Protein AF-A0A3A4SYJ6-F1 (afdb_monomer)

Mean predicted aligned error: 13.18 Å

Secondary structure (DSSP, 8-state):
---HHHHHHHHHHHTT--SS--HHHHHHHHHHHHHHH-GGGGTTT--HHHHHHHHHHHHHHHHHHHHHHHHHHT------HHHHHHH--HHHHHHHHHTT-GGGTTT----------

Solvent-accessible surface area (backbone atoms only — not comparable to full-atom values): 7254 Å² total; per-residue (Å²): 134,87,49,74,64,57,55,47,53,50,24,33,59,70,49,73,48,63,99,76,71,52,74,66,54,55,51,52,38,47,53,51,50,44,74,69,37,47,60,81,83,45,68,92,83,56,53,73,70,58,46,53,52,26,50,51,52,43,50,50,44,52,55,22,49,54,53,49,51,54,53,57,70,69,54,81,82,72,83,47,67,76,57,48,60,70,72,50,50,73,64,59,53,46,41,73,74,48,64,84,43,71,85,76,61,68,84,69,71,76,85,73,89,73,87,82,135

Sequence (117 aa):
MKTNYDRITKARKVLELPESATLKQIRENYRRLIKEWHPDKNIIHTNIDELRTKETRTNEILRAYKTISAYCSNYRYSFEQGEVEKYMTGQERWFRQFGSDPIWIYDREPQNNAGEN

Radius of gyration: 25.09 Å; Cα contacts (8 Å, |Δi|>4): 59; chains: 1; bounding box: 84×30×51 Å

Foldseek 3Di:
DQDLVNLLVQLCVLLVHDPDDDPVSSVVSLVVQCVVLPLVVPVPDDDPVSSVVSVVSNVSNVSSSVSVVVVVVPDDDDPPPVVVVVVDDPVRVCCVVPVPPVVPVPPPDDPPPDDDD

Nearest PDB structures (foldseek):
  1wjz-assembly1_A  TM=7.957E-01  e=2.255E-01  Mus musculus
  5me3-assembly1_A  TM=3.960E-01  e=7.803E+00  Eremothecium gossypii ATCC 10895

Structure (mmCIF, N/CA/C/O backbone):
data_AF-A0A3A4SYJ6-F1
#
_entry.id   AF-A0A3A4SYJ6-F1
#
loop_
_atom_site.group_PDB
_atom_site.id
_atom_site.type_symbol
_atom_site.label_atom_id
_atom_site.label_alt_id
_atom_site.label_comp_id
_atom_site.label_asym_id
_atom_site.label_entity_id
_atom_site.label_seq_id
_atom_site.pdbx_PDB_ins_code
_atom_site.Cartn_x
_atom_site.Cartn_y
_atom_site.Cartn_z
_atom_site.occupancy
_atom_site.B_iso_or_equiv
_atom_site.auth_seq_id
_atom_site.auth_comp_id
_atom_site.auth_asym_id
_atom_site.auth_atom_id
_atom_site.pdbx_PDB_model_num
ATOM 1 N N . MET A 1 1 ? 21.033 -6.705 9.609 1.00 48.91 1 MET A N 1
ATOM 2 C CA . MET A 1 1 ? 19.740 -7.371 9.324 1.00 48.91 1 MET A CA 1
ATOM 3 C C . MET A 1 1 ? 18.782 -6.336 8.753 1.00 48.91 1 MET A C 1
ATOM 5 O O . MET A 1 1 ? 18.692 -5.266 9.332 1.00 48.91 1 MET A O 1
ATOM 9 N N . LYS A 1 2 ? 18.113 -6.599 7.621 1.00 62.62 2 LYS A N 1
ATOM 10 C CA . LYS A 1 2 ? 17.046 -5.699 7.139 1.00 62.62 2 LYS A CA 1
ATOM 11 C C . LYS A 1 2 ? 15.808 -5.938 7.993 1.00 62.62 2 LYS A C 1
ATOM 13 O O . LYS A 1 2 ? 15.360 -7.078 8.092 1.00 62.62 2 LYS A O 1
ATOM 18 N N . THR A 1 3 ? 15.285 -4.888 8.607 1.00 82.19 3 THR A N 1
ATOM 19 C CA . THR A 1 3 ? 14.088 -4.984 9.445 1.00 82.19 3 THR A CA 1
ATOM 20 C C . THR A 1 3 ? 12.838 -5.140 8.570 1.00 82.19 3 THR A C 1
ATOM 22 O O . THR A 1 3 ? 12.847 -4.807 7.380 1.00 82.19 3 THR A O 1
ATOM 25 N N . ASN A 1 4 ? 11.736 -5.649 9.134 1.00 81.19 4 ASN A N 1
ATOM 26 C CA . ASN A 1 4 ? 10.451 -5.685 8.417 1.00 81.19 4 ASN A CA 1
ATOM 27 C C . ASN A 1 4 ? 10.009 -4.275 7.986 1.00 81.19 4 ASN A C 1
ATOM 29 O O . ASN A 1 4 ? 9.476 -4.111 6.889 1.00 81.19 4 ASN A O 1
ATOM 33 N N . TYR A 1 5 ? 10.328 -3.261 8.794 1.00 85.69 5 TYR A N 1
ATOM 34 C CA . TYR A 1 5 ? 10.104 -1.856 8.472 1.00 85.69 5 TYR A CA 1
ATOM 35 C C . TYR A 1 5 ? 10.827 -1.419 7.188 1.00 85.69 5 TYR A C 1
ATOM 37 O O . TYR A 1 5 ? 10.209 -0.810 6.314 1.00 85.69 5 TYR A O 1
ATO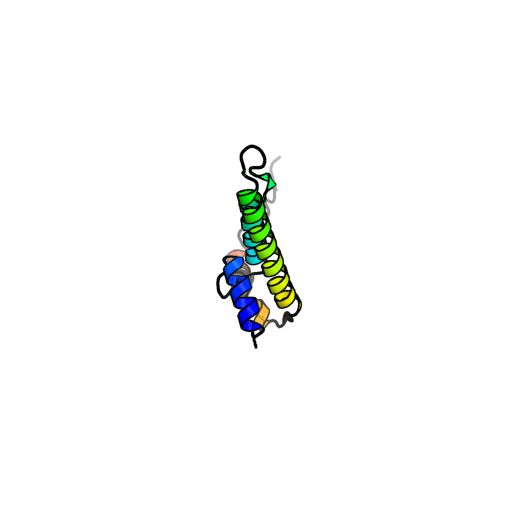M 45 N N . ASP A 1 6 ? 12.096 -1.797 7.000 1.00 87.94 6 ASP A N 1
ATOM 46 C CA . ASP A 1 6 ? 12.847 -1.457 5.781 1.00 87.94 6 ASP A CA 1
ATOM 47 C C . ASP A 1 6 ? 12.227 -2.077 4.526 1.00 87.94 6 ASP A C 1
ATOM 49 O O . ASP A 1 6 ? 12.217 -1.470 3.452 1.00 87.94 6 ASP A O 1
ATOM 53 N N . ARG A 1 7 ? 11.713 -3.308 4.645 1.00 86.88 7 ARG A N 1
ATOM 54 C CA . ARG A 1 7 ? 11.065 -4.019 3.533 1.00 86.88 7 ARG A CA 1
ATOM 55 C C . ARG A 1 7 ? 9.771 -3.326 3.125 1.00 86.88 7 ARG A C 1
ATOM 57 O O . ARG A 1 7 ? 9.557 -3.108 1.934 1.00 86.88 7 ARG A O 1
ATOM 64 N N . ILE A 1 8 ? 8.953 -2.947 4.105 1.00 88.50 8 ILE A N 1
ATOM 65 C CA . ILE A 1 8 ? 7.696 -2.229 3.879 1.00 88.50 8 ILE A CA 1
ATOM 66 C C . ILE A 1 8 ? 7.982 -0.836 3.315 1.00 88.50 8 ILE A C 1
ATOM 68 O O . ILE A 1 8 ? 7.385 -0.458 2.314 1.00 88.50 8 ILE A O 1
ATOM 72 N N . THR A 1 9 ? 8.954 -0.110 3.870 1.00 89.44 9 THR A N 1
ATOM 73 C CA . THR A 1 9 ? 9.336 1.228 3.395 1.00 89.44 9 THR A CA 1
ATOM 74 C C . THR A 1 9 ? 9.819 1.200 1.946 1.00 89.44 9 THR A C 1
ATOM 76 O O . THR A 1 9 ? 9.461 2.069 1.152 1.00 89.44 9 THR A O 1
ATOM 79 N N . LYS A 1 10 ? 10.595 0.181 1.558 1.00 90.19 10 LYS A N 1
ATOM 80 C CA . LYS A 1 10 ? 11.008 -0.004 0.160 1.00 90.19 10 LYS A CA 1
ATOM 81 C C . LYS A 1 10 ? 9.827 -0.334 -0.744 1.00 90.19 10 LYS A C 1
ATOM 83 O O . LYS A 1 10 ? 9.688 0.291 -1.788 1.00 90.19 10 LYS A O 1
ATOM 88 N N . ALA A 1 11 ? 8.964 -1.261 -0.333 1.00 90.62 11 ALA A N 1
ATOM 89 C CA . ALA A 1 11 ? 7.774 -1.620 -1.100 1.00 90.62 11 ALA A CA 1
ATOM 90 C C . ALA A 1 11 ? 6.830 -0.419 -1.290 1.00 90.62 11 ALA A C 1
ATOM 92 O O . ALA A 1 11 ? 6.319 -0.202 -2.385 1.00 90.62 11 ALA A O 1
ATOM 93 N N . ARG A 1 12 ? 6.665 0.401 -0.246 1.00 91.19 12 ARG A N 1
ATOM 94 C CA . ARG A 1 12 ? 5.894 1.647 -0.267 1.00 91.19 12 ARG A CA 1
ATOM 95 C C . ARG A 1 12 ? 6.431 2.619 -1.315 1.00 91.19 12 ARG A C 1
ATOM 97 O O . ARG A 1 12 ? 5.652 3.148 -2.097 1.00 91.19 12 ARG A O 1
ATOM 104 N N . LYS A 1 13 ? 7.753 2.818 -1.353 1.00 91.50 13 LYS A N 1
ATOM 105 C CA . LYS A 1 13 ? 8.413 3.681 -2.344 1.00 91.50 13 LYS A CA 1
ATOM 106 C C . LYS A 1 13 ? 8.241 3.161 -3.774 1.00 91.50 13 LYS A C 1
ATOM 108 O O . LYS A 1 13 ? 7.964 3.958 -4.657 1.00 91.50 13 LYS A O 1
ATOM 113 N N . VAL A 1 14 ? 8.354 1.847 -3.990 1.00 91.56 14 VAL A N 1
ATOM 114 C CA . VAL A 1 14 ? 8.144 1.220 -5.313 1.00 91.56 14 VAL A CA 1
ATOM 115 C C . VAL A 1 14 ? 6.708 1.406 -5.810 1.00 91.56 14 VAL A C 1
ATOM 117 O O . VAL A 1 14 ? 6.495 1.607 -6.998 1.00 91.56 14 VAL A O 1
ATOM 120 N N . LEU A 1 15 ? 5.725 1.353 -4.909 1.00 89.56 15 LEU A N 1
ATOM 121 C CA . LEU A 1 15 ? 4.312 1.561 -5.237 1.00 89.56 15 LEU A CA 1
ATOM 122 C C . LEU A 1 15 ? 3.879 3.035 -5.220 1.00 89.56 15 LEU A C 1
ATOM 124 O O . LEU A 1 15 ? 2.685 3.307 -5.336 1.00 89.56 15 LEU A O 1
ATOM 128 N N . GLU A 1 16 ? 4.820 3.970 -5.052 1.00 90.44 16 GLU A N 1
ATOM 129 C CA . GLU A 1 16 ? 4.559 5.415 -4.984 1.00 90.44 16 GLU A CA 1
ATOM 130 C C . GLU A 1 16 ? 3.494 5.781 -3.937 1.00 90.44 16 GLU A C 1
ATOM 132 O O . GLU A 1 16 ? 2.628 6.632 -4.144 1.00 90.44 16 GLU A O 1
ATOM 137 N N . LEU A 1 17 ? 3.532 5.095 -2.794 1.00 88.31 17 LEU A N 1
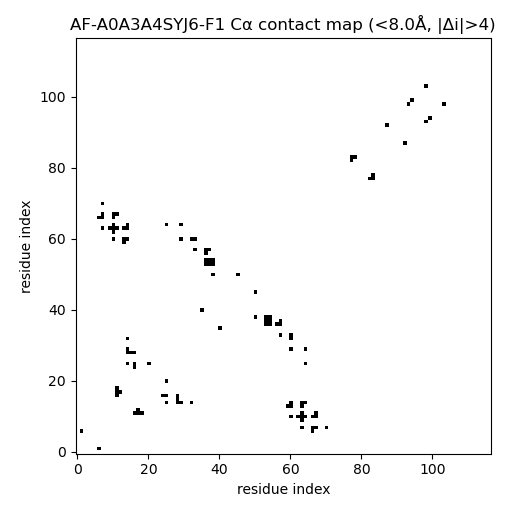ATOM 138 C CA . LEU A 1 17 ? 2.574 5.295 -1.712 1.00 88.31 17 LEU A CA 1
ATOM 139 C C . LEU A 1 17 ? 3.114 6.284 -0.665 1.00 88.31 17 LEU A C 1
ATOM 141 O O . LEU A 1 17 ? 4.296 6.216 -0.312 1.00 88.31 17 LEU A O 1
ATOM 145 N N . PRO A 1 18 ? 2.270 7.167 -0.106 1.00 87.06 18 PRO A N 1
ATOM 146 C CA . PRO A 1 18 ? 2.609 7.957 1.079 1.00 87.06 18 PRO A CA 1
ATOM 147 C C . PRO A 1 18 ? 2.748 7.066 2.325 1.00 87.06 18 PRO A C 1
ATOM 149 O O . PRO A 1 18 ? 2.398 5.887 2.293 1.00 87.06 18 PRO A O 1
ATOM 152 N N . GLU A 1 19 ? 3.279 7.611 3.426 1.00 83.88 19 GLU A N 1
ATOM 153 C CA . GLU A 1 19 ? 3.493 6.866 4.686 1.00 83.88 19 GLU A CA 1
ATOM 154 C C . GLU A 1 19 ? 2.209 6.279 5.278 1.00 83.88 19 GLU A C 1
ATOM 156 O O . GLU A 1 19 ? 2.249 5.194 5.853 1.00 83.88 19 GLU A O 1
ATOM 161 N N . SER A 1 20 ? 1.077 6.948 5.061 1.00 81.31 20 SER A N 1
ATOM 162 C CA . SER A 1 20 ? -0.257 6.443 5.374 1.00 81.31 20 SER A CA 1
ATOM 163 C C . SER A 1 20 ? -1.077 6.354 4.093 1.00 81.31 20 SER A C 1
ATOM 165 O O . SER A 1 20 ? -1.293 7.363 3.424 1.00 81.31 20 SER A O 1
ATOM 167 N N . ALA A 1 21 ? -1.515 5.146 3.739 1.00 85.19 21 ALA A N 1
ATOM 168 C CA . ALA A 1 21 ? -2.331 4.893 2.560 1.00 85.19 21 ALA A CA 1
ATOM 169 C C . ALA A 1 21 ? -3.415 3.856 2.865 1.00 85.19 21 ALA A C 1
ATOM 171 O O . ALA A 1 21 ? -3.195 2.885 3.589 1.00 85.19 21 ALA A O 1
ATOM 172 N N . THR A 1 22 ? -4.587 4.040 2.270 1.00 84.38 22 THR A N 1
ATOM 173 C CA . THR A 1 22 ? -5.699 3.089 2.371 1.00 84.38 22 THR A CA 1
ATOM 174 C C . THR A 1 22 ? -5.500 1.897 1.432 1.00 84.38 22 THR A C 1
ATOM 176 O O . THR A 1 22 ? -4.833 1.996 0.400 1.00 84.38 22 THR A O 1
ATOM 179 N N . LEU A 1 23 ? -6.161 0.769 1.719 1.00 85.12 23 LEU A N 1
ATOM 180 C CA . LEU A 1 23 ? -6.189 -0.389 0.811 1.00 85.12 23 LEU A CA 1
ATOM 181 C C . LEU A 1 23 ? -6.666 -0.030 -0.603 1.00 85.12 23 LEU A C 1
ATOM 183 O O . LEU A 1 23 ? -6.188 -0.604 -1.583 1.00 85.12 23 LEU A O 1
ATOM 187 N N . LYS A 1 24 ? -7.595 0.928 -0.713 1.00 85.88 24 LYS A N 1
ATOM 188 C CA . LYS A 1 24 ? -8.076 1.442 -1.997 1.00 85.88 24 LYS A CA 1
ATOM 189 C C . LYS A 1 24 ? -6.939 2.106 -2.779 1.00 85.88 24 LYS A C 1
ATOM 191 O O . LYS A 1 24 ? -6.678 1.693 -3.905 1.00 85.88 24 LYS A O 1
ATOM 196 N N . GLN A 1 25 ? -6.209 3.029 -2.152 1.00 86.62 25 GLN A N 1
ATOM 197 C CA . GLN A 1 25 ? -5.062 3.712 -2.765 1.00 86.62 25 GLN A CA 1
ATOM 198 C C . GLN A 1 25 ? -3.945 2.737 -3.156 1.00 86.62 25 GLN A C 1
ATOM 200 O O . GLN A 1 25 ? -3.381 2.849 -4.241 1.00 86.62 25 GLN A O 1
ATOM 205 N N . ILE A 1 26 ? -3.661 1.734 -2.315 1.00 89.38 26 ILE A N 1
ATOM 206 C CA . ILE A 1 26 ? -2.677 0.683 -2.619 1.00 89.38 26 ILE A CA 1
ATOM 207 C C . ILE A 1 26 ? -3.060 -0.056 -3.910 1.00 89.38 26 ILE A C 1
ATOM 209 O O . ILE A 1 26 ? -2.223 -0.239 -4.795 1.00 89.38 26 ILE A O 1
ATOM 213 N N . ARG A 1 27 ? -4.331 -0.458 -4.044 1.00 88.25 27 ARG A N 1
ATOM 214 C CA . ARG A 1 27 ? -4.835 -1.154 -5.239 1.00 88.25 27 ARG A CA 1
ATOM 215 C C . ARG A 1 27 ? -4.846 -0.258 -6.476 1.00 88.25 27 ARG A C 1
ATOM 217 O O . ARG A 1 27 ? -4.516 -0.729 -7.561 1.00 88.25 27 ARG A O 1
ATOM 224 N N . GLU A 1 28 ? -5.226 1.007 -6.332 1.00 90.69 28 GLU A N 1
ATOM 225 C CA . GLU A 1 28 ? -5.258 1.976 -7.433 1.00 90.69 28 GLU A CA 1
ATOM 226 C C . GLU A 1 28 ? -3.856 2.263 -7.978 1.00 90.69 28 GLU A C 1
ATOM 228 O O . GLU A 1 28 ? -3.640 2.134 -9.184 1.00 90.69 28 GLU A O 1
ATOM 233 N N . ASN A 1 29 ? -2.886 2.545 -7.102 1.00 91.69 29 ASN A N 1
ATOM 234 C CA . ASN A 1 29 ? -1.496 2.761 -7.506 1.00 91.69 29 ASN A CA 1
ATOM 235 C C . ASN A 1 29 ? -0.878 1.513 -8.139 1.00 91.69 29 ASN A C 1
ATOM 237 O O . ASN A 1 29 ? -0.225 1.618 -9.174 1.00 91.69 29 ASN A O 1
ATOM 241 N N . TYR A 1 30 ? -1.140 0.325 -7.585 1.00 91.56 30 TYR A N 1
ATOM 242 C CA . TYR A 1 30 ? -0.703 -0.929 -8.197 1.00 91.56 30 TYR A CA 1
ATOM 243 C C . TYR A 1 30 ? -1.227 -1.076 -9.634 1.00 91.56 30 TYR A C 1
ATOM 245 O O . TYR A 1 30 ? -0.446 -1.319 -10.553 1.00 91.56 30 TYR A O 1
ATOM 253 N N . ARG A 1 31 ? -2.534 -0.876 -9.859 1.00 89.25 31 ARG A N 1
ATOM 254 C CA . ARG A 1 31 ? -3.120 -0.968 -11.208 1.00 89.25 31 ARG A CA 1
ATOM 255 C C . ARG A 1 31 ? -2.541 0.077 -12.159 1.00 89.25 31 ARG A C 1
ATOM 257 O O . ARG A 1 31 ? -2.290 -0.252 -13.316 1.00 89.25 31 ARG A O 1
ATOM 264 N N . ARG A 1 32 ? -2.327 1.310 -11.683 1.00 91.12 32 ARG A N 1
ATOM 265 C CA . ARG A 1 32 ? -1.703 2.385 -12.468 1.00 91.12 32 ARG A CA 1
ATOM 266 C C . ARG A 1 32 ? -0.305 1.979 -12.931 1.00 91.12 32 ARG A C 1
ATOM 268 O O . ARG A 1 32 ? -0.045 2.014 -14.129 1.00 91.12 32 ARG A O 1
ATOM 275 N N . LEU A 1 33 ? 0.538 1.527 -12.004 1.00 90.00 33 LEU A N 1
ATOM 276 C CA . LEU A 1 33 ? 1.917 1.133 -12.287 1.00 90.00 33 LEU A CA 1
ATOM 277 C C . LEU A 1 33 ? 1.989 -0.077 -13.220 1.00 90.00 33 LEU A C 1
ATOM 279 O O . LEU A 1 33 ? 2.759 -0.067 -14.172 1.00 90.00 33 LEU A O 1
ATOM 283 N N . ILE A 1 34 ? 1.148 -1.097 -13.028 1.00 88.94 34 ILE A N 1
ATOM 284 C CA . ILE A 1 34 ? 1.103 -2.224 -13.969 1.00 88.94 34 ILE A CA 1
ATOM 285 C C . ILE A 1 34 ? 0.691 -1.746 -15.358 1.00 88.94 34 ILE A C 1
ATOM 287 O O . ILE A 1 34 ? 1.369 -2.060 -16.323 1.00 88.94 34 ILE A O 1
ATOM 291 N N . LYS A 1 35 ? -0.350 -0.918 -15.483 1.00 86.38 35 LYS A N 1
ATOM 292 C CA . LYS A 1 35 ? -0.778 -0.374 -16.783 1.00 86.38 35 LYS A CA 1
ATOM 293 C C . LYS A 1 35 ? 0.296 0.489 -17.464 1.00 86.38 35 LYS A C 1
ATOM 295 O O . LYS A 1 35 ? 0.246 0.685 -18.679 1.00 86.38 35 LYS A O 1
ATOM 300 N N . GLU A 1 36 ? 1.216 1.063 -16.703 1.00 85.31 36 GLU A N 1
ATOM 301 C CA . GLU A 1 36 ? 2.322 1.874 -17.209 1.00 85.31 36 GLU A CA 1
ATOM 302 C C . GLU A 1 36 ? 3.502 1.014 -17.670 1.00 85.31 36 GLU A C 1
ATOM 304 O O . GLU A 1 36 ? 3.993 1.196 -18.782 1.00 85.31 36 GLU A O 1
ATOM 309 N N . TRP A 1 37 ? 3.896 0.036 -16.853 1.00 83.62 37 TRP A N 1
ATOM 310 C CA . TRP A 1 37 ? 5.098 -0.771 -17.061 1.00 83.62 37 TRP A CA 1
ATOM 311 C C . TRP A 1 37 ? 4.860 -2.096 -17.801 1.00 83.62 37 TRP A C 1
ATOM 313 O O . TRP A 1 37 ? 5.832 -2.761 -18.157 1.00 83.62 37 TRP A O 1
ATOM 323 N N . HIS A 1 38 ? 3.606 -2.490 -18.062 1.00 76.12 38 HIS A N 1
ATOM 324 C CA . HIS A 1 38 ? 3.302 -3.765 -18.717 1.00 76.12 38 HIS A CA 1
ATOM 325 C C . HIS A 1 38 ? 3.936 -3.842 -20.122 1.00 76.12 38 HIS A C 1
ATOM 327 O O . HIS A 1 38 ? 3.719 -2.937 -20.938 1.00 76.12 38 HIS A O 1
ATOM 333 N N . PRO A 1 39 ? 4.678 -4.922 -20.444 1.00 70.00 39 PRO A N 1
ATOM 334 C CA . PRO A 1 39 ? 5.414 -5.043 -21.707 1.00 70.00 39 PRO A CA 1
ATOM 335 C C . PRO A 1 39 ? 4.502 -5.027 -22.944 1.00 70.00 39 PRO A C 1
ATOM 337 O O . PRO A 1 39 ? 4.929 -4.608 -24.018 1.00 70.00 39 PRO A O 1
ATOM 340 N N . ASP A 1 40 ? 3.226 -5.383 -22.772 1.00 73.00 40 ASP A N 1
ATOM 341 C CA . ASP A 1 40 ? 2.212 -5.448 -23.836 1.00 73.00 40 ASP A CA 1
ATOM 342 C C . ASP A 1 40 ? 1.904 -4.098 -24.500 1.00 73.00 40 ASP A C 1
ATOM 344 O O . ASP A 1 40 ? 1.466 -4.036 -25.643 1.00 73.00 40 ASP A O 1
ATOM 348 N N . LYS A 1 41 ? 2.196 -2.979 -23.829 1.00 66.06 41 LYS A N 1
ATOM 349 C CA . LYS A 1 41 ? 1.888 -1.650 -24.371 1.00 66.06 41 LYS A CA 1
ATOM 350 C C . LYS A 1 41 ? 2.744 -1.238 -25.570 1.00 66.06 41 LYS A C 1
ATOM 352 O O . LYS A 1 41 ? 2.393 -0.264 -26.221 1.00 66.06 41 LYS A O 1
ATOM 357 N N 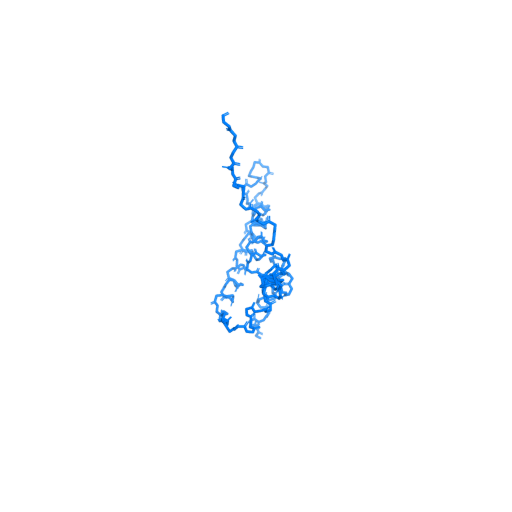. ASN A 1 42 ? 3.874 -1.904 -25.826 1.00 57.72 42 ASN A N 1
ATOM 358 C CA . ASN A 1 42 ? 4.836 -1.467 -26.844 1.00 57.72 42 ASN A CA 1
ATOM 359 C C . ASN A 1 42 ? 5.594 -2.630 -27.517 1.00 57.72 42 ASN A C 1
ATOM 361 O O . ASN A 1 42 ? 6.746 -2.478 -27.901 1.00 57.72 42 ASN A O 1
ATOM 365 N N . ILE A 1 43 ? 4.972 -3.796 -27.707 1.00 61.34 43 ILE A N 1
ATOM 366 C CA . ILE A 1 43 ? 5.663 -4.952 -28.320 1.00 61.34 43 ILE A CA 1
ATOM 367 C C . ILE A 1 43 ? 6.155 -4.639 -29.754 1.00 61.34 43 ILE A C 1
ATOM 369 O O . ILE A 1 43 ? 7.173 -5.162 -30.190 1.00 61.34 43 ILE A O 1
ATOM 373 N N . ILE A 1 44 ? 5.481 -3.732 -30.470 1.00 60.12 44 ILE A N 1
ATOM 374 C CA . ILE A 1 44 ? 5.696 -3.486 -31.908 1.00 60.12 44 ILE A CA 1
ATOM 375 C C . ILE A 1 44 ? 6.996 -2.699 -32.210 1.00 60.12 44 ILE A C 1
ATOM 377 O O . ILE A 1 44 ? 7.542 -2.826 -33.304 1.00 60.12 44 ILE A O 1
ATOM 381 N N . HIS A 1 45 ? 7.538 -1.929 -31.255 1.00 59.31 45 HIS A N 1
ATOM 382 C CA . HIS A 1 45 ? 8.718 -1.065 -31.473 1.00 59.31 45 HIS A CA 1
ATOM 383 C C . HIS A 1 45 ? 9.774 -1.121 -30.352 1.00 59.31 45 HIS A C 1
ATOM 385 O O . HIS A 1 45 ? 10.652 -0.266 -30.293 1.00 59.31 45 HIS A O 1
ATOM 391 N N . THR A 1 46 ? 9.699 -2.087 -29.432 1.00 61.00 46 THR A N 1
ATOM 392 C CA . THR A 1 46 ? 10.584 -2.143 -28.254 1.00 61.00 46 THR A CA 1
ATOM 393 C C . THR A 1 46 ? 11.745 -3.122 -28.459 1.00 61.00 46 THR A C 1
ATOM 395 O O . THR A 1 46 ? 11.545 -4.277 -28.827 1.00 61.00 46 THR A O 1
ATOM 398 N N . ASN A 1 47 ? 12.968 -2.656 -28.185 1.00 76.38 47 ASN A N 1
ATOM 399 C CA . ASN A 1 47 ? 14.192 -3.464 -28.212 1.00 76.38 47 ASN A CA 1
ATOM 400 C C . ASN A 1 47 ? 14.204 -4.500 -27.060 1.00 76.38 47 ASN A C 1
ATOM 402 O O . ASN A 1 47 ? 13.576 -4.297 -26.019 1.00 76.38 47 ASN A O 1
ATOM 406 N N . ILE A 1 48 ? 14.945 -5.602 -27.203 1.00 77.00 48 ILE A N 1
ATOM 407 C CA . ILE A 1 48 ? 15.010 -6.702 -26.220 1.00 77.00 48 ILE A CA 1
ATOM 408 C C . ILE A 1 48 ? 15.441 -6.195 -24.829 1.00 77.00 48 ILE A C 1
ATOM 410 O O . ILE A 1 48 ? 14.896 -6.625 -23.810 1.00 77.00 48 ILE A O 1
ATOM 414 N N . ASP A 1 49 ? 16.363 -5.232 -24.769 1.00 79.56 49 ASP A N 1
ATOM 415 C CA . ASP A 1 49 ? 16.836 -4.654 -23.503 1.00 79.56 49 ASP A CA 1
ATOM 416 C C . ASP A 1 49 ? 15.765 -3.817 -22.783 1.00 79.56 49 ASP A C 1
ATOM 418 O O . ASP A 1 49 ? 15.650 -3.839 -21.551 1.00 79.56 49 ASP A O 1
ATOM 422 N N . GLU A 1 50 ? 14.916 -3.121 -23.539 1.00 78.06 50 GLU A N 1
ATOM 423 C CA . GLU A 1 50 ? 13.794 -2.366 -22.983 1.00 78.06 50 GLU A CA 1
ATOM 424 C C . GLU A 1 50 ? 12.687 -3.298 -22.474 1.00 78.06 50 GLU A C 1
ATOM 426 O O . GLU A 1 50 ? 12.089 -3.021 -21.431 1.00 78.06 50 GLU A O 1
ATOM 431 N N . LEU A 1 51 ? 12.445 -4.428 -23.152 1.00 80.12 51 LEU A N 1
ATOM 432 C CA . LEU A 1 51 ? 11.523 -5.465 -22.675 1.00 80.12 51 LEU A CA 1
ATOM 433 C C . LEU A 1 51 ? 11.986 -6.033 -21.330 1.00 80.12 51 LEU A C 1
ATOM 435 O O . LEU A 1 51 ? 11.212 -6.037 -20.372 1.00 80.12 51 LEU A O 1
ATOM 439 N N . ARG A 1 52 ? 13.268 -6.404 -21.207 1.00 81.31 52 ARG A N 1
ATOM 440 C CA . AR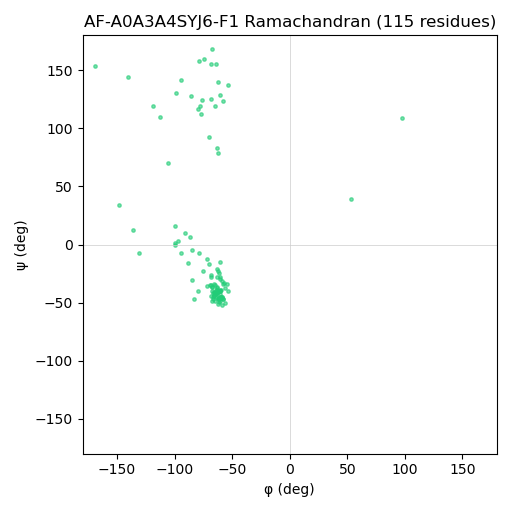G A 1 52 ? 13.842 -6.884 -19.934 1.00 81.31 52 ARG A CA 1
ATOM 441 C C . ARG A 1 52 ? 13.729 -5.836 -18.826 1.00 81.31 52 ARG A C 1
ATOM 443 O O . ARG A 1 52 ? 13.429 -6.162 -17.674 1.00 81.31 52 ARG A O 1
ATOM 450 N N . THR A 1 53 ? 13.929 -4.563 -19.156 1.00 83.44 53 THR A N 1
ATOM 451 C CA . THR A 1 53 ? 13.782 -3.462 -18.192 1.00 83.44 53 THR A CA 1
ATOM 452 C C . THR A 1 53 ? 12.327 -3.299 -17.729 1.00 83.44 53 THR A C 1
ATOM 454 O O . THR A 1 53 ? 12.064 -3.133 -16.538 1.00 83.44 53 THR A O 1
ATOM 457 N N . LYS A 1 54 ? 11.349 -3.424 -18.630 1.00 83.31 54 LYS A N 1
ATOM 458 C CA . LYS A 1 54 ? 9.918 -3.400 -18.277 1.00 83.31 54 LYS A CA 1
ATOM 459 C C . LYS A 1 54 ? 9.507 -4.608 -17.429 1.00 83.31 54 LYS A C 1
ATOM 461 O O . LYS A 1 54 ? 8.789 -4.454 -16.438 1.00 83.31 54 LYS A O 1
ATOM 466 N N . GLU A 1 55 ? 10.000 -5.799 -17.757 1.00 85.06 55 GLU A N 1
ATOM 467 C CA . GLU A 1 55 ? 9.742 -7.025 -16.993 1.00 85.06 55 GLU A CA 1
ATOM 468 C C . GLU A 1 55 ? 10.312 -6.957 -15.575 1.00 85.06 55 GLU A C 1
ATOM 470 O O . GLU A 1 55 ? 9.636 -7.316 -14.607 1.00 85.06 55 GLU A O 1
ATOM 475 N N . THR A 1 56 ? 11.550 -6.481 -15.426 1.00 87.44 56 THR A N 1
ATOM 476 C CA . THR A 1 56 ? 12.182 -6.306 -14.109 1.00 87.44 56 THR A CA 1
ATOM 477 C C . THR A 1 56 ? 11.399 -5.323 -13.244 1.00 87.44 56 THR A C 1
ATOM 479 O O . THR A 1 56 ? 11.065 -5.661 -12.107 1.00 87.44 56 THR A O 1
ATOM 482 N N . ARG A 1 57 ? 10.995 -4.172 -13.796 1.00 87.88 57 ARG A N 1
ATOM 483 C CA . ARG A 1 57 ? 10.137 -3.195 -13.103 1.00 87.88 57 ARG A CA 1
ATOM 484 C C . ARG A 1 57 ? 8.786 -3.780 -12.702 1.00 87.88 57 ARG A C 1
ATOM 486 O O . ARG A 1 57 ? 8.367 -3.643 -11.555 1.00 87.88 57 ARG A O 1
ATOM 493 N N . THR A 1 58 ? 8.130 -4.497 -13.609 1.00 88.12 58 THR A N 1
ATOM 494 C CA . THR A 1 58 ? 6.842 -5.152 -13.335 1.00 88.12 58 THR A CA 1
ATOM 495 C C . THR A 1 58 ? 6.970 -6.170 -12.197 1.00 88.12 58 THR A C 1
ATOM 497 O O . THR A 1 58 ? 6.148 -6.198 -11.277 1.00 88.12 58 THR A O 1
ATOM 500 N N . ASN A 1 59 ? 8.045 -6.962 -12.194 1.00 89.38 59 ASN A N 1
ATOM 501 C CA . ASN A 1 59 ? 8.339 -7.904 -11.118 1.00 89.38 59 ASN A CA 1
ATOM 502 C C . ASN A 1 59 ? 8.610 -7.208 -9.774 1.00 89.38 59 ASN A C 1
ATOM 504 O O . ASN A 1 59 ? 8.167 -7.699 -8.732 1.00 89.38 59 ASN A O 1
ATOM 508 N N . GLU A 1 60 ? 9.308 -6.071 -9.768 1.00 91.31 60 GLU A N 1
ATOM 509 C CA . GLU A 1 60 ? 9.504 -5.256 -8.561 1.00 91.31 60 GLU A CA 1
ATOM 510 C C . GLU A 1 60 ? 8.171 -4.769 -7.986 1.00 91.31 60 GLU A C 1
ATOM 512 O O . GLU A 1 60 ? 7.934 -4.918 -6.783 1.00 91.31 60 GLU A O 1
ATOM 517 N N . ILE A 1 61 ? 7.273 -4.273 -8.842 1.00 92.00 61 ILE A N 1
ATOM 518 C CA . ILE A 1 61 ? 5.929 -3.822 -8.459 1.00 92.00 61 ILE A CA 1
ATOM 519 C C . ILE A 1 61 ? 5.117 -4.981 -7.861 1.00 92.00 61 ILE A C 1
ATOM 521 O O . ILE A 1 61 ? 4.530 -4.830 -6.786 1.00 92.00 61 ILE A O 1
ATOM 525 N N . LEU A 1 62 ? 5.125 -6.164 -8.491 1.00 90.44 62 LEU A N 1
ATOM 526 C CA . LEU A 1 62 ? 4.442 -7.356 -7.965 1.00 90.44 62 LEU A CA 1
ATOM 527 C C . LEU A 1 62 ? 4.974 -7.757 -6.582 1.00 90.44 62 LEU A C 1
ATOM 529 O O . LEU A 1 62 ? 4.198 -8.044 -5.666 1.00 90.44 62 LEU A O 1
ATOM 533 N N . ARG A 1 63 ? 6.301 -7.766 -6.409 1.00 92.12 63 ARG A N 1
ATOM 534 C CA . ARG A 1 63 ? 6.953 -8.111 -5.133 1.00 92.12 63 ARG A CA 1
ATOM 535 C C . ARG A 1 63 ? 6.619 -7.103 -4.035 1.00 92.12 63 ARG A C 1
ATOM 537 O O . ARG A 1 63 ? 6.349 -7.503 -2.897 1.00 92.12 63 ARG A O 1
ATOM 544 N N . ALA A 1 64 ? 6.619 -5.814 -4.369 1.00 91.75 64 ALA A N 1
ATOM 545 C CA . ALA A 1 64 ? 6.233 -4.745 -3.460 1.00 91.75 64 ALA A CA 1
ATOM 546 C C . ALA A 1 64 ? 4.772 -4.904 -3.013 1.00 91.75 64 ALA A C 1
ATOM 548 O O . ALA A 1 64 ? 4.504 -4.952 -1.811 1.00 91.75 64 ALA A O 1
ATOM 549 N N . TYR A 1 65 ? 3.852 -5.102 -3.960 1.00 91.62 65 TYR A N 1
ATOM 550 C CA . TYR A 1 65 ? 2.433 -5.314 -3.674 1.00 91.62 65 TYR A CA 1
ATOM 551 C C . TYR A 1 65 ? 2.197 -6.531 -2.783 1.00 91.62 65 TYR A C 1
ATOM 553 O O . TYR A 1 65 ? 1.491 -6.428 -1.783 1.00 91.62 65 TYR A O 1
ATOM 561 N N . LYS A 1 66 ? 2.854 -7.662 -3.065 1.00 91.00 66 LYS A N 1
ATOM 562 C CA . LYS A 1 66 ? 2.749 -8.866 -2.227 1.00 91.00 66 LYS A CA 1
ATOM 563 C C . LYS A 1 66 ? 3.220 -8.613 -0.792 1.00 91.00 66 LYS A C 1
ATOM 565 O O . LYS A 1 66 ? 2.596 -9.097 0.147 1.00 91.00 66 LYS A O 1
ATOM 570 N N . THR A 1 67 ? 4.291 -7.837 -0.616 1.00 90.56 67 THR A N 1
ATOM 571 C CA . THR A 1 67 ? 4.836 -7.504 0.710 1.00 90.56 67 THR A CA 1
ATOM 572 C C . THR A 1 67 ? 3.874 -6.620 1.505 1.00 90.56 67 THR A C 1
ATOM 574 O O . THR A 1 67 ? 3.578 -6.932 2.656 1.00 90.56 67 THR A O 1
ATOM 577 N N . ILE A 1 68 ? 3.352 -5.551 0.893 1.00 88.19 68 ILE A N 1
ATOM 578 C CA . ILE A 1 68 ? 2.382 -4.660 1.549 1.00 88.19 68 ILE A CA 1
ATOM 579 C C . ILE A 1 68 ? 1.070 -5.396 1.815 1.00 88.19 68 ILE A C 1
ATOM 581 O O . ILE A 1 68 ? 0.540 -5.310 2.914 1.00 88.19 68 ILE A O 1
ATOM 585 N N . SER A 1 69 ? 0.569 -6.175 0.856 1.00 86.62 69 SER A N 1
ATOM 586 C CA . SER A 1 69 ? -0.673 -6.931 1.026 1.00 86.62 69 SER A CA 1
ATOM 587 C C . SER A 1 69 ? -0.564 -7.949 2.160 1.00 86.62 69 SER A C 1
ATOM 589 O O . SER A 1 69 ? -1.513 -8.096 2.926 1.00 86.62 69 SER A O 1
ATOM 591 N N . ALA A 1 70 ? 0.579 -8.628 2.304 1.00 87.19 70 ALA A N 1
ATOM 592 C CA . ALA A 1 70 ? 0.820 -9.539 3.421 1.00 87.19 70 ALA A CA 1
ATOM 593 C C . ALA A 1 70 ? 0.847 -8.793 4.764 1.00 87.19 70 ALA A C 1
ATOM 595 O O . ALA A 1 70 ? 0.259 -9.256 5.737 1.00 87.19 70 ALA A O 1
ATOM 596 N N . TYR A 1 71 ? 1.470 -7.611 4.802 1.00 85.00 71 TYR A N 1
ATOM 597 C CA . TYR A 1 71 ? 1.452 -6.750 5.983 1.00 85.00 71 TYR A CA 1
ATOM 598 C C . TYR A 1 71 ? 0.028 -6.301 6.349 1.00 85.00 71 TYR A C 1
ATOM 600 O O . TYR A 1 71 ? -0.379 -6.453 7.497 1.00 85.00 71 TYR A O 1
ATOM 608 N N . CYS A 1 72 ? -0.757 -5.834 5.375 1.00 82.44 72 CYS A N 1
ATOM 609 C CA . CYS A 1 72 ? -2.144 -5.427 5.597 1.00 82.44 72 CYS A CA 1
ATOM 610 C C . CYS A 1 72 ? -3.048 -6.598 6.011 1.00 82.44 72 CYS A C 1
ATOM 612 O O . CYS A 1 72 ? -3.943 -6.404 6.821 1.00 82.44 72 CYS A O 1
ATOM 614 N N . SER A 1 73 ? -2.816 -7.807 5.487 1.00 79.50 73 SER A N 1
ATOM 615 C CA . SER A 1 73 ? -3.631 -8.990 5.819 1.00 79.50 73 SER A CA 1
ATOM 616 C C . SER A 1 73 ? -3.431 -9.451 7.264 1.00 79.50 73 SER A C 1
ATOM 618 O O . SER A 1 73 ? -4.339 -10.019 7.859 1.00 79.50 73 SER A O 1
ATOM 620 N N . ASN A 1 74 ? -2.254 -9.185 7.836 1.00 79.75 74 ASN A N 1
ATOM 621 C CA . ASN A 1 74 ? -1.951 -9.485 9.235 1.00 79.75 74 ASN A CA 1
ATOM 622 C C . ASN A 1 74 ? -2.419 -8.381 10.196 1.00 79.75 74 ASN A C 1
ATOM 624 O O . ASN A 1 74 ? -2.278 -8.529 11.410 1.00 79.75 74 ASN A O 1
ATOM 628 N N . TYR A 1 75 ? -2.943 -7.267 9.679 1.00 76.56 75 TYR A N 1
ATOM 629 C CA . TYR A 1 75 ? -3.437 -6.180 10.508 1.00 76.56 75 TYR A CA 1
ATOM 630 C C . TYR A 1 75 ? -4.819 -6.539 11.061 1.00 76.56 75 TYR A C 1
ATOM 632 O O . TYR A 1 75 ? -5.768 -6.766 10.310 1.00 76.56 75 TYR A O 1
ATOM 640 N N . ARG A 1 76 ? -4.937 -6.611 12.390 1.00 69.56 76 ARG A N 1
ATOM 641 C CA . ARG A 1 76 ? -6.208 -6.900 13.059 1.00 69.56 76 ARG A CA 1
ATOM 642 C C . ARG A 1 76 ? -7.068 -5.640 13.051 1.00 69.56 76 ARG A C 1
ATOM 644 O O . ARG A 1 76 ? -6.736 -4.663 13.715 1.00 69.56 76 ARG A O 1
ATOM 651 N N . TYR A 1 77 ? -8.168 -5.672 12.310 1.00 70.38 77 TYR A N 1
ATOM 652 C CA . TYR A 1 77 ? -9.162 -4.604 12.342 1.00 70.38 77 TYR A CA 1
ATOM 653 C C . TYR A 1 77 ? -9.869 -4.604 13.701 1.00 70.38 77 TYR A C 1
ATOM 655 O O . TYR A 1 77 ? -10.389 -5.637 14.129 1.00 70.38 77 TYR A O 1
ATOM 663 N N . SER A 1 78 ? -9.863 -3.459 14.383 1.00 69.81 78 SER A N 1
ATOM 664 C CA . SER A 1 78 ? -10.721 -3.237 15.545 1.00 69.81 78 SER A CA 1
ATOM 665 C C . SER A 1 78 ? -12.083 -2.752 15.057 1.00 69.81 78 SER A C 1
ATOM 667 O O . SER A 1 78 ? -12.159 -1.805 14.276 1.00 69.81 78 SER A O 1
ATOM 669 N N . PHE A 1 79 ? -13.147 -3.415 15.506 1.00 72.44 79 PHE A N 1
ATOM 670 C CA . PHE A 1 79 ? -14.535 -3.003 15.269 1.00 72.44 79 PHE A CA 1
ATOM 671 C C . PHE A 1 79 ? -15.120 -2.269 16.482 1.00 72.44 79 PHE A C 1
ATOM 673 O O . PHE A 1 79 ? -16.336 -2.139 16.604 1.00 72.44 79 PHE A O 1
ATOM 680 N N . GLU A 1 80 ? -14.269 -1.815 17.405 1.00 79.06 80 GLU A N 1
ATOM 681 C CA . GLU A 1 80 ? -14.717 -0.995 18.521 1.00 79.06 80 GLU A CA 1
ATOM 682 C C . GLU A 1 80 ? -15.306 0.317 18.009 1.00 79.06 80 GLU A C 1
ATOM 684 O O . GLU A 1 80 ? -14.775 0.956 17.099 1.00 79.06 80 GLU A O 1
ATOM 689 N N . GLN A 1 81 ? -16.399 0.737 18.638 1.00 70.56 81 GLN A N 1
ATOM 690 C CA . GLN A 1 81 ? -17.157 1.913 18.235 1.00 70.56 81 GLN A CA 1
ATOM 691 C C . GLN A 1 81 ? -16.274 3.170 18.118 1.00 70.56 81 GLN A C 1
ATOM 693 O O . GLN A 1 81 ? -16.394 3.913 17.149 1.00 70.56 81 GLN A O 1
ATOM 698 N N . GLY A 1 82 ? -15.322 3.362 19.037 1.00 71.94 82 GLY A N 1
ATOM 699 C CA . GLY A 1 82 ? -14.394 4.497 19.003 1.00 71.94 82 GLY A CA 1
ATOM 700 C C . GLY A 1 82 ? -13.381 4.470 17.849 1.00 71.94 82 GLY A C 1
ATOM 701 O O . GLY A 1 82 ? -12.929 5.525 17.413 1.00 71.94 82 GLY A O 1
ATOM 702 N N . GLU A 1 83 ? -13.032 3.295 17.318 1.00 70.88 83 GLU A N 1
ATOM 703 C CA . GLU A 1 83 ? -12.187 3.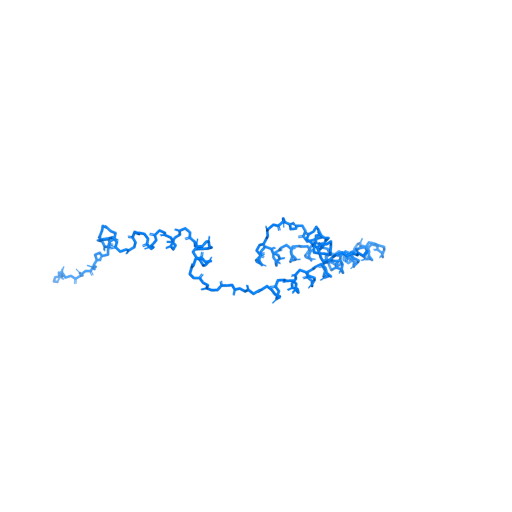177 16.120 1.00 70.88 83 GLU A CA 1
ATOM 704 C C . GLU A 1 83 ? -13.008 3.412 14.849 1.00 70.88 83 GLU A C 1
ATOM 706 O O . GLU A 1 83 ? -12.570 4.131 13.952 1.00 70.88 83 GLU A O 1
ATOM 711 N N . VAL A 1 84 ? -14.236 2.889 14.797 1.00 74.12 84 VAL A N 1
ATOM 712 C CA . VAL A 1 84 ? -15.163 3.105 13.674 1.00 74.12 84 VAL A CA 1
ATOM 713 C C . VAL A 1 84 ? -15.530 4.590 13.537 1.00 74.12 84 VAL A C 1
ATOM 715 O O . VAL A 1 84 ? -15.541 5.124 12.429 1.00 74.12 84 VAL A O 1
ATOM 718 N N . GLU A 1 85 ? -15.730 5.299 14.650 1.00 72.06 85 GLU A N 1
ATOM 719 C CA . GLU A 1 85 ? -16.052 6.734 14.674 1.00 72.06 85 GLU A CA 1
ATOM 720 C C . GLU A 1 85 ? -14.943 7.639 14.104 1.00 72.06 85 GLU A C 1
ATOM 722 O O . GLU A 1 85 ? -15.233 8.711 13.559 1.00 72.06 85 GLU A O 1
ATOM 727 N N . LYS A 1 86 ? -13.673 7.216 14.170 1.00 70.12 86 LYS A N 1
ATOM 728 C CA . LYS A 1 86 ? -12.549 7.964 13.575 1.00 70.12 86 LYS A CA 1
ATOM 729 C C . LYS A 1 86 ? -12.625 7.979 12.052 1.00 70.12 86 LYS A C 1
ATOM 731 O O . LYS A 1 86 ? -12.311 8.998 11.436 1.00 70.12 86 LYS A O 1
ATOM 736 N N . TYR A 1 87 ? -13.071 6.870 11.467 1.00 69.50 87 TYR A N 1
ATOM 737 C CA . TYR A 1 87 ? -13.169 6.682 10.020 1.00 69.50 87 TYR A CA 1
ATOM 738 C C . TYR A 1 87 ? -14.586 6.901 9.467 1.00 69.50 87 TYR A C 1
ATOM 740 O O . TYR A 1 87 ? -14.764 6.807 8.252 1.00 69.50 87 TYR A O 1
ATOM 748 N N . MET A 1 88 ? -15.570 7.229 10.319 1.00 69.25 88 MET A N 1
ATOM 749 C CA . MET A 1 88 ? -16.915 7.629 9.891 1.00 69.25 88 MET A CA 1
ATOM 750 C C . MET A 1 88 ? -16.848 8.783 8.894 1.00 69.25 88 MET A C 1
ATOM 752 O O . MET A 1 88 ? -16.110 9.763 9.069 1.00 69.25 88 MET A O 1
ATOM 756 N N . THR A 1 89 ? -17.673 8.681 7.858 1.00 68.19 89 THR A N 1
ATOM 757 C CA . THR A 1 89 ? -17.828 9.745 6.873 1.00 68.19 89 THR A CA 1
ATOM 758 C C . THR A 1 89 ? -18.407 11.004 7.526 1.00 68.19 89 THR A C 1
ATOM 760 O O . THR A 1 89 ? -19.098 10.953 8.548 1.00 68.19 89 THR A O 1
ATOM 763 N N . GLY A 1 90 ? -18.150 12.172 6.925 1.00 64.19 90 GLY A N 1
ATOM 764 C CA . GLY A 1 90 ? -18.747 13.430 7.391 1.00 64.19 90 GLY A CA 1
ATOM 765 C C . GLY A 1 90 ? -20.280 13.382 7.417 1.00 64.19 90 GLY A C 1
ATOM 766 O O . GLY A 1 90 ? -20.887 13.950 8.318 1.00 64.19 90 GLY A O 1
ATOM 767 N N . GLN A 1 91 ? -20.888 12.639 6.487 1.00 61.78 91 GLN A N 1
ATOM 768 C CA . GLN A 1 91 ? -22.335 12.432 6.401 1.00 61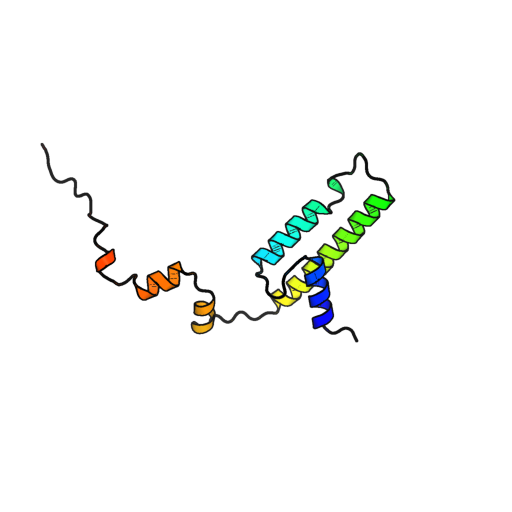.78 91 GLN A CA 1
ATOM 769 C C . GLN A 1 91 ? -22.874 11.585 7.557 1.00 61.78 91 GLN A C 1
ATOM 771 O O . GLN A 1 91 ? -23.869 11.965 8.159 1.00 61.78 91 GLN A O 1
ATOM 776 N N . GLU A 1 92 ? -22.209 10.487 7.924 1.00 67.00 92 GLU A N 1
ATOM 777 C CA . GLU A 1 92 ? -22.623 9.661 9.069 1.00 67.00 92 GLU A CA 1
ATOM 778 C C . GLU A 1 92 ? -22.451 10.404 10.397 1.00 67.00 92 GLU A C 1
ATOM 780 O O . GLU A 1 92 ? -23.298 10.290 11.283 1.00 67.00 92 GLU A O 1
ATOM 785 N N . ARG A 1 93 ? -21.389 11.213 10.538 1.00 67.31 93 ARG A N 1
ATOM 786 C CA . ARG A 1 93 ? -21.233 12.101 11.702 1.00 67.31 93 ARG A CA 1
ATOM 787 C C . ARG A 1 93 ? -22.355 13.131 11.775 1.00 67.31 93 ARG A C 1
ATOM 789 O O . ARG A 1 93 ? -22.947 13.301 12.836 1.00 67.31 93 ARG A O 1
ATOM 796 N N . TRP A 1 94 ? -22.664 13.778 10.653 1.00 66.75 94 TRP A N 1
ATOM 797 C CA . TRP A 1 94 ? -23.740 14.762 10.573 1.00 66.75 94 TRP A CA 1
ATOM 798 C C . TRP A 1 94 ? -25.106 14.134 10.877 1.00 66.75 94 TRP A C 1
ATOM 800 O O . TRP A 1 94 ? -25.844 14.650 11.708 1.00 66.75 94 TRP A O 1
ATOM 810 N N . PHE A 1 95 ? -25.409 12.969 10.301 1.00 68.94 95 PHE A N 1
ATOM 811 C CA . PHE A 1 95 ? -26.667 12.255 10.526 1.00 68.94 95 PHE A CA 1
ATOM 812 C C . PHE A 1 95 ? -26.809 11.763 11.971 1.00 68.94 95 PHE A C 1
ATOM 814 O O . PHE A 1 95 ? -27.898 11.782 12.531 1.00 68.94 95 PHE A O 1
ATOM 821 N N . ARG A 1 96 ? -25.714 11.375 12.629 1.00 67.75 96 ARG A N 1
ATOM 822 C CA . ARG A 1 96 ? -25.754 11.027 14.054 1.00 67.75 96 ARG A CA 1
ATOM 823 C C . ARG A 1 96 ? -26.008 12.238 14.953 1.00 67.75 96 ARG A C 1
ATOM 825 O O . ARG A 1 96 ? -26.647 12.092 15.989 1.00 67.75 96 ARG A O 1
ATOM 832 N N . GLN A 1 97 ? -25.492 13.406 14.577 1.00 68.50 97 GLN A N 1
ATOM 833 C CA . GLN A 1 97 ? -25.613 14.627 15.372 1.00 68.50 97 GLN A CA 1
ATOM 834 C C . GLN A 1 97 ? -26.932 15.379 15.123 1.00 68.50 97 GLN A C 1
ATOM 836 O O . GLN A 1 97 ? -27.448 15.997 16.046 1.00 68.50 97 GLN A O 1
ATOM 841 N N . PHE A 1 98 ? -27.488 15.295 13.910 1.00 68.81 98 PHE A N 1
ATOM 842 C CA . PHE A 1 98 ? -28.640 16.095 13.469 1.00 68.81 98 PHE A CA 1
ATOM 843 C C . PHE A 1 98 ? -29.765 15.284 12.801 1.00 68.81 98 PHE A C 1
ATOM 845 O O . PHE A 1 98 ? -30.832 15.825 12.542 1.00 68.81 98 PHE A O 1
ATOM 852 N N . GLY A 1 99 ? -29.585 13.988 12.531 1.00 60.72 99 GLY A N 1
ATOM 853 C CA . GLY A 1 99 ? -30.579 13.162 11.824 1.00 60.72 99 GLY A CA 1
ATOM 854 C C . GLY A 1 99 ? -31.831 12.821 12.640 1.00 60.72 99 GLY A C 1
ATOM 855 O O . GLY A 1 99 ? -32.819 12.369 12.070 1.00 60.72 99 GLY A O 1
ATOM 856 N N . SER A 1 100 ? -31.807 13.061 13.955 1.00 60.16 100 SER A N 1
ATOM 857 C CA . SER A 1 100 ? -32.984 12.986 14.834 1.00 60.16 100 SER A CA 1
ATOM 858 C C . SER A 1 100 ? -33.629 14.350 15.096 1.00 60.16 100 SER A C 1
ATOM 860 O O . SER A 1 100 ? -34.572 14.420 15.881 1.00 60.16 100 SER A O 1
ATOM 862 N N . ASP A 1 101 ? -33.124 15.427 14.487 1.00 60.16 101 ASP A N 1
ATOM 863 C CA . ASP A 1 101 ? -33.649 16.769 14.709 1.00 60.16 101 ASP A CA 1
ATOM 864 C C . ASP A 1 101 ? -34.929 16.976 13.869 1.00 60.16 101 ASP A C 1
ATOM 866 O O . ASP A 1 101 ? -34.874 16.908 12.633 1.00 60.16 101 ASP A O 1
ATOM 870 N N . PRO A 1 102 ? -36.099 17.203 14.502 1.00 62.56 102 PRO A N 1
ATOM 871 C CA . PRO A 1 102 ? -37.377 17.342 13.806 1.00 62.56 102 PRO A CA 1
ATOM 872 C C . PRO A 1 102 ? -37.418 18.511 12.815 1.00 62.56 102 PRO A C 1
ATOM 874 O O . PRO A 1 102 ? -38.291 18.515 11.954 1.00 62.56 102 PRO A O 1
ATOM 877 N N . ILE A 1 103 ? -36.472 19.456 12.869 1.00 62.97 103 ILE A N 1
ATOM 878 C CA . ILE A 1 103 ? -36.361 20.562 11.903 1.00 62.97 103 ILE A CA 1
ATOM 879 C C . ILE A 1 103 ? -36.141 20.049 10.464 1.00 62.97 103 ILE A C 1
ATOM 881 O O . ILE A 1 103 ? -36.610 20.674 9.519 1.00 62.97 103 ILE A O 1
ATOM 885 N N . TRP A 1 104 ? -35.505 18.887 10.283 1.00 58.59 104 TRP A N 1
ATOM 886 C CA . TRP A 1 104 ? -35.169 18.331 8.962 1.00 58.59 104 TRP A CA 1
ATOM 887 C C . TRP A 1 104 ? -36.134 17.237 8.468 1.00 58.59 104 TRP A C 1
ATOM 889 O O . TRP A 1 104 ? -35.938 16.682 7.387 1.00 58.59 104 TRP A O 1
ATOM 899 N N . ILE A 1 105 ? -37.175 16.905 9.241 1.00 54.38 105 ILE A N 1
ATOM 900 C CA . ILE A 1 105 ? -38.179 15.882 8.882 1.00 54.38 105 ILE A CA 1
ATOM 901 C C . ILE A 1 105 ? -39.341 16.487 8.064 1.00 54.38 105 ILE A C 1
ATOM 903 O O . ILE A 1 105 ? -40.067 15.748 7.398 1.00 54.38 105 ILE A O 1
ATOM 907 N N . TYR A 1 106 ? -39.495 17.816 8.044 1.00 52.09 106 TYR A N 1
ATOM 908 C CA . TYR A 1 106 ? -40.671 18.482 7.467 1.00 52.09 106 TYR A CA 1
ATOM 909 C C . TYR A 1 106 ? -40.705 18.619 5.934 1.00 52.09 106 TYR A C 1
ATOM 911 O O . TYR A 1 106 ? -41.762 18.939 5.407 1.00 52.09 106 TYR A O 1
ATOM 919 N N . ASP A 1 107 ? -39.642 18.279 5.197 1.00 53.50 107 ASP A N 1
ATOM 920 C CA . ASP A 1 107 ? -39.638 18.401 3.722 1.00 53.50 107 ASP A CA 1
ATOM 921 C C . ASP A 1 107 ? -40.105 17.137 2.974 1.00 53.50 107 ASP A C 1
ATOM 923 O O . ASP A 1 107 ? -39.991 17.037 1.751 1.00 53.50 107 ASP A O 1
ATOM 927 N N . ARG A 1 108 ? -40.661 16.145 3.680 1.00 52.22 108 ARG A N 1
ATOM 928 C CA . ARG A 1 108 ? -41.435 15.070 3.042 1.00 52.22 108 ARG A CA 1
ATOM 929 C C . ARG A 1 108 ? -42.916 15.271 3.308 1.00 52.22 108 ARG A C 1
ATOM 931 O O . ARG A 1 108 ? -43.531 14.490 4.029 1.00 52.22 108 ARG A O 1
ATOM 938 N N . GLU A 1 109 ? -43.493 16.297 2.687 1.00 51.56 109 GLU A N 1
ATOM 939 C CA . GLU A 1 109 ? -44.936 16.304 2.467 1.00 51.56 109 GLU A CA 1
ATOM 940 C C . GLU A 1 109 ? -45.305 15.055 1.648 1.00 51.56 109 GLU A C 1
ATOM 942 O O . GLU A 1 109 ? -44.757 14.838 0.559 1.00 51.56 1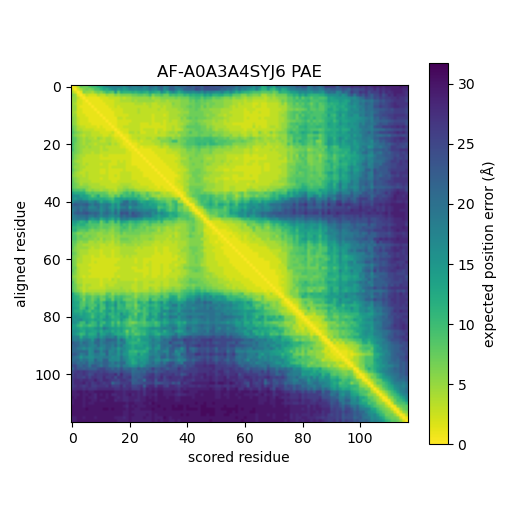09 GLU A O 1
ATOM 947 N N . PRO A 1 110 ? -46.216 14.195 2.132 1.00 46.66 110 PRO A N 1
ATOM 948 C CA . PRO A 1 110 ? -46.870 13.256 1.248 1.00 46.66 110 PRO A CA 1
ATOM 949 C C . PRO A 1 110 ? -47.699 14.092 0.274 1.00 46.66 110 PRO A C 1
ATOM 951 O O . PRO A 1 110 ? -48.598 14.821 0.691 1.00 46.66 110 PRO A O 1
ATOM 954 N N . GLN A 1 111 ? -47.396 13.992 -1.021 1.00 48.22 111 GLN A N 1
ATOM 955 C CA . GLN A 1 111 ? -48.283 14.444 -2.091 1.00 48.22 111 GLN A CA 1
ATOM 956 C C . GLN A 1 111 ? -49.572 13.610 -2.009 1.00 48.22 111 GLN A C 1
ATOM 958 O O . GLN A 1 111 ? -49.750 12.615 -2.713 1.00 48.22 111 GLN A O 1
ATOM 963 N N . ASN A 1 112 ? -50.450 13.973 -1.076 1.00 46.97 112 ASN A N 1
ATOM 964 C CA . ASN A 1 112 ? -51.824 13.522 -1.025 1.00 46.97 112 ASN A CA 1
ATOM 965 C C . ASN A 1 112 ? -52.531 14.204 -2.195 1.00 46.97 112 ASN A C 1
ATOM 967 O O . ASN A 1 112 ? -53.029 15.318 -2.062 1.00 46.97 112 ASN A O 1
ATOM 971 N N . ASN A 1 113 ? -52.571 13.523 -3.340 1.0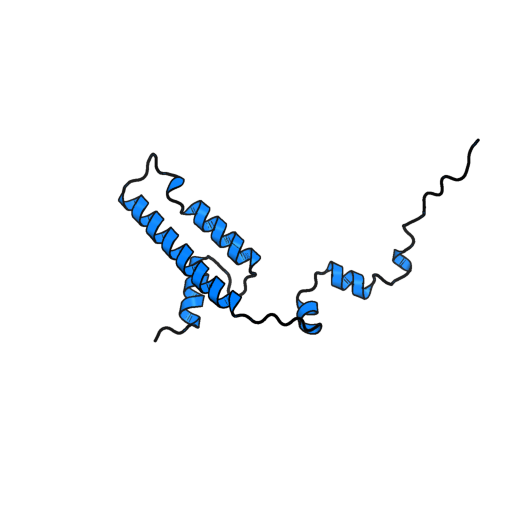0 53.50 113 ASN A N 1
ATOM 972 C CA . ASN A 1 113 ? -53.555 13.792 -4.382 1.00 53.50 113 ASN A CA 1
ATOM 973 C C . ASN A 1 113 ? -54.946 13.494 -3.805 1.00 53.50 113 ASN A C 1
A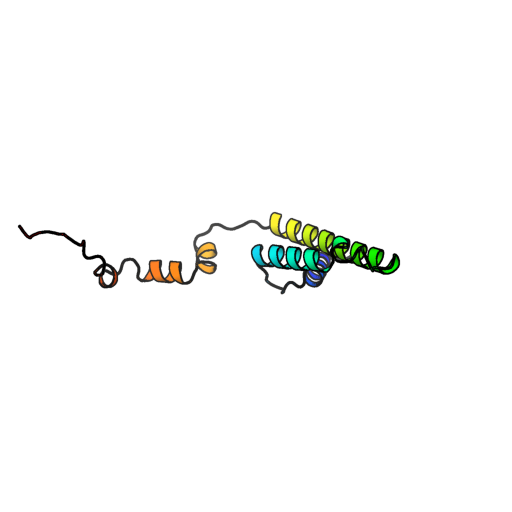TOM 975 O O . ASN A 1 113 ? -55.480 12.396 -3.950 1.00 53.50 113 ASN A O 1
ATOM 979 N N . ALA A 1 114 ? -55.499 14.473 -3.097 1.00 48.16 114 ALA A N 1
ATOM 980 C CA . ALA A 1 114 ? -56.887 14.528 -2.692 1.00 48.16 114 ALA A CA 1
ATOM 981 C C . ALA A 1 114 ? -57.546 15.687 -3.445 1.00 48.16 114 ALA A C 1
ATOM 983 O O . ALA A 1 114 ? -57.291 16.848 -3.142 1.00 48.16 114 ALA A O 1
ATOM 984 N N . GLY A 1 115 ? -58.415 15.327 -4.392 1.00 45.44 115 GLY A N 1
ATOM 985 C CA . GLY A 1 115 ? -59.417 16.207 -4.986 1.00 45.44 115 GLY A CA 1
ATOM 986 C C . GLY A 1 115 ? -59.015 16.822 -6.321 1.00 45.44 115 GLY A C 1
ATOM 987 O O . GLY A 1 115 ? -58.212 17.739 -6.366 1.00 45.44 115 GLY A O 1
ATOM 988 N N . GLU A 1 116 ? -59.640 16.375 -7.406 1.00 41.72 116 GLU A N 1
ATOM 989 C CA . GLU A 1 116 ? -60.786 17.094 -7.975 1.00 41.72 116 GLU A CA 1
ATOM 990 C C . GLU A 1 116 ? -61.477 16.224 -9.039 1.00 41.72 116 GLU A C 1
ATOM 992 O O . GLU A 1 116 ? -60.895 15.271 -9.556 1.00 41.72 116 GLU A O 1
ATOM 997 N N . ASN A 1 117 ? -62.770 16.499 -9.209 1.00 41.97 117 ASN A N 1
ATOM 998 C CA . ASN A 1 117 ? -63.815 15.692 -9.846 1.00 41.97 117 ASN A CA 1
ATOM 999 C C . ASN A 1 117 ? -63.652 15.450 -11.351 1.00 41.97 117 ASN A C 1
ATOM 1001 O O . ASN A 1 117 ? -63.103 16.333 -12.044 1.00 41.97 117 ASN A O 1
#

pLDDT: mean 75.56, std 14.05, range [41.72, 92.12]